Protein AF-A0A9Q1FFG2-F1 (afdb_monomer)

Solvent-accessible surface area (backbone atoms only — not comparable to full-atom values): 6723 Å² total; per-residue (Å²): 132,82,80,78,76,57,75,93,48,63,95,27,65,47,77,55,95,96,44,76,43,76,48,88,81,50,64,84,66,39,45,83,46,75,47,78,46,80,60,89,63,102,56,95,56,80,68,46,76,49,77,48,76,46,81,53,71,50,70,67,42,81,68,48,77,48,79,46,81,68,80,95,46,75,49,79,48,78,48,54,93,43,44,49,90,76,82,90,86,87,85,79,81,76,83,89,125

pLDDT: mean 89.15, std 11.03, range [36.19, 97.19]

Nearest PDB structures (foldseek):
  5vi4-assembly2_E  TM=5.265E-01  e=1.817E+00  Mus musculus
  5vi4-assembly1_B  TM=5.099E-01  e=2.682E+00  Mus musculus
  8tgv-assembly1_K  TM=5.096E-01  e=7.717E+00  Homo sapiens
  3oq3-assembly1_B  TM=4.346E-01  e=4.945E+00  Ectromelia virus Moscow

Secondary structure (DSSP, 8-state):
-PPPPPGGGTTTEEEETTEEEE-S--GGG-EEEEEEE---SSS--PPEEEEEEE---PPPPPPEEEEEEETTEEEEEEE-SS-SS-------PPP--

Mean predicted aligned error: 7.39 Å

Sequence (97 aa):
MFSEVREQYKGRISIGNNSVWLNKLHLSDSGLYQVKIDRRSGGFKPPEYTDFHLQVFEPVSKPNITTENLGDNVSLSCFSSQGSEVTYSWETLPPLW

Structure (mmCIF, N/CA/C/O backbone):
data_AF-A0A9Q1FFG2-F1
#
_entry.id   AF-A0A9Q1FFG2-F1
#
loop_
_atom_site.group_PDB
_atom_site.id
_atom_site.type_symbol
_atom_site.label_atom_id
_atom_site.label_alt_id
_atom_site.label_comp_id
_atom_site.label_asym_id
_atom_site.label_entity_id
_atom_site.label_seq_id
_atom_site.pdbx_PDB_ins_code
_atom_site.Cartn_x
_atom_site.Cartn_y
_atom_site.Cartn_z
_atom_site.occupancy
_atom_site.B_iso_or_equiv
_atom_site.auth_seq_id
_atom_site.auth_comp_id
_atom_site.auth_asym_id
_atom_site.auth_atom_id
_atom_site.pdbx_PDB_model_num
ATOM 1 N N . MET A 1 1 ? 17.815 -6.626 -26.539 1.00 36.19 1 MET A N 1
ATOM 2 C CA . MET A 1 1 ? 17.236 -7.685 -25.691 1.00 36.19 1 MET A CA 1
ATOM 3 C C . MET A 1 1 ? 16.157 -7.021 -24.855 1.00 36.19 1 MET A C 1
ATOM 5 O O . MET A 1 1 ? 16.491 -6.145 -24.070 1.00 36.19 1 MET A O 1
ATOM 9 N N . PHE A 1 2 ? 14.878 -7.288 -25.129 1.00 44.56 2 PHE A N 1
ATOM 10 C CA . PHE A 1 2 ? 13.795 -6.772 -24.289 1.00 44.56 2 PHE A CA 1
ATOM 11 C C . PHE A 1 2 ? 13.895 -7.498 -22.947 1.00 44.56 2 PHE A C 1
ATOM 13 O O . PHE A 1 2 ? 13.989 -8.723 -22.937 1.00 44.56 2 PHE A O 1
ATOM 20 N N . SER A 1 3 ? 13.982 -6.762 -21.841 1.00 58.50 3 SER A N 1
ATOM 21 C CA . SER A 1 3 ? 13.958 -7.362 -20.508 1.00 58.50 3 SER A CA 1
ATOM 22 C C . SER A 1 3 ? 12.655 -8.138 -20.355 1.00 58.50 3 SER A C 1
ATOM 24 O O . SER A 1 3 ? 11.579 -7.578 -20.571 1.00 58.50 3 SER A O 1
ATOM 26 N N . GLU A 1 4 ? 12.757 -9.419 -20.025 1.00 71.81 4 GLU A N 1
ATOM 27 C CA . GLU A 1 4 ? 11.603 -10.275 -19.792 1.00 71.81 4 GLU A CA 1
ATOM 28 C C . GLU A 1 4 ? 10.771 -9.701 -18.639 1.00 71.81 4 GLU A C 1
ATOM 30 O O . GLU A 1 4 ? 11.293 -9.385 -17.565 1.00 71.81 4 GLU A O 1
ATOM 35 N N . VAL A 1 5 ? 9.477 -9.488 -18.883 1.00 78.50 5 VAL A N 1
ATOM 36 C CA . VAL A 1 5 ? 8.557 -9.041 -17.835 1.00 78.50 5 VAL A CA 1
ATOM 37 C C . VAL A 1 5 ? 8.450 -10.180 -16.831 1.00 78.50 5 VAL A C 1
ATOM 39 O O . VAL A 1 5 ? 8.070 -11.285 -17.209 1.00 78.50 5 VAL A O 1
ATOM 42 N N . ARG A 1 6 ? 8.772 -9.921 -15.556 1.00 86.44 6 ARG A N 1
ATOM 43 C CA . ARG A 1 6 ? 8.617 -10.935 -14.502 1.00 86.44 6 ARG A CA 1
ATOM 44 C C . ARG A 1 6 ? 7.186 -11.468 -14.522 1.00 86.44 6 ARG A C 1
ATOM 46 O O . ARG A 1 6 ? 6.247 -10.676 -14.602 1.00 86.44 6 ARG A O 1
ATOM 53 N N . GLU A 1 7 ? 7.024 -12.783 -14.392 1.00 89.94 7 GLU A N 1
ATOM 54 C CA . GLU A 1 7 ? 5.718 -13.452 -14.504 1.00 89.94 7 GLU A CA 1
ATOM 55 C C . GLU A 1 7 ? 4.643 -12.826 -13.599 1.00 89.94 7 GLU A C 1
ATOM 57 O O . GLU A 1 7 ? 3.509 -12.637 -14.030 1.00 89.94 7 GLU A O 1
ATOM 62 N N . GLN A 1 8 ? 5.012 -12.366 -12.399 1.00 92.25 8 GLN A N 1
ATOM 63 C CA . GLN A 1 8 ? 4.105 -11.669 -11.475 1.00 92.25 8 GLN A CA 1
ATOM 64 C C . GLN A 1 8 ? 3.446 -10.394 -12.044 1.00 92.25 8 GLN A C 1
ATOM 66 O O . GLN A 1 8 ? 2.387 -9.989 -11.567 1.00 92.25 8 GLN A O 1
ATOM 71 N N . TYR A 1 9 ? 4.038 -9.742 -13.050 1.00 93.00 9 TYR A N 1
ATOM 72 C CA . TYR A 1 9 ? 3.533 -8.501 -13.658 1.00 93.00 9 TYR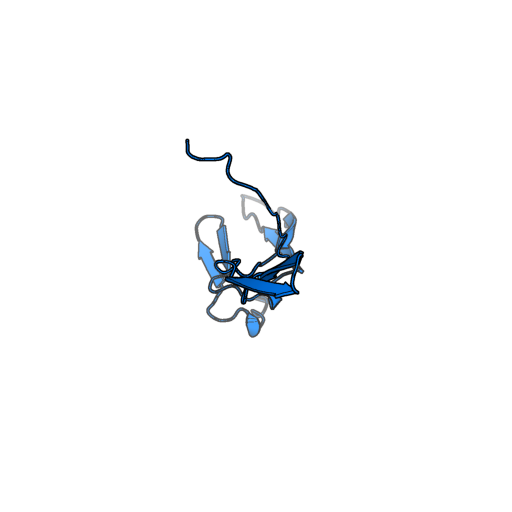 A CA 1
ATOM 73 C C . TYR A 1 9 ? 2.865 -8.720 -15.022 1.00 93.00 9 TYR A C 1
ATOM 75 O O . TYR A 1 9 ? 2.354 -7.780 -15.640 1.00 93.00 9 TYR A O 1
ATOM 83 N N . LYS A 1 10 ? 2.856 -9.958 -15.517 1.00 92.19 10 LYS A N 1
ATOM 84 C CA . LYS A 1 10 ? 2.316 -10.300 -16.831 1.00 92.19 10 LYS A CA 1
ATOM 85 C C . LYS A 1 10 ? 0.827 -9.961 -16.916 1.00 92.19 10 LYS A C 1
ATOM 87 O O . LYS A 1 10 ? 0.047 -10.280 -16.026 1.00 92.19 10 LYS A O 1
ATOM 92 N N . GLY A 1 11 ? 0.434 -9.258 -17.981 1.00 93.69 11 GLY A N 1
ATOM 93 C CA . GLY A 1 11 ? -0.951 -8.806 -18.185 1.00 93.69 11 GLY A CA 1
ATOM 94 C C . GLY A 1 11 ? -1.421 -7.683 -17.249 1.00 93.69 11 GLY A C 1
ATOM 95 O O . GLY A 1 11 ? -2.587 -7.296 -17.312 1.00 93.69 11 GLY A O 1
ATOM 96 N N . ARG A 1 12 ? -0.540 -7.151 -16.391 1.00 96.31 12 ARG A N 1
ATOM 97 C CA . ARG A 1 12 ? -0.841 -6.043 -15.472 1.00 96.31 12 ARG A CA 1
ATOM 98 C C . ARG A 1 12 ? -0.168 -4.732 -15.872 1.00 96.31 12 ARG A C 1
ATOM 100 O O . ARG A 1 12 ? -0.626 -3.675 -15.452 1.00 96.31 12 ARG A O 1
ATOM 107 N N . ILE A 1 13 ? 0.860 -4.776 -16.717 1.00 93.19 13 ILE A N 1
ATOM 108 C CA . ILE A 1 13 ? 1.569 -3.582 -17.191 1.00 93.19 13 ILE A CA 1
ATOM 109 C C . ILE A 1 13 ? 0.875 -2.963 -18.406 1.00 93.19 13 ILE A C 1
ATOM 111 O O . ILE A 1 13 ? 0.530 -3.654 -19.364 1.00 93.19 13 ILE A O 1
ATOM 115 N N . SER A 1 14 ? 0.718 -1.642 -18.394 1.00 92.25 14 SER A N 1
ATOM 116 C CA . SER A 1 14 ? 0.333 -0.843 -19.561 1.00 92.25 14 SER A CA 1
ATOM 117 C C . SER A 1 14 ? 1.322 0.303 -19.743 1.00 92.25 14 SER A C 1
ATOM 119 O O . SER A 1 14 ? 1.796 0.871 -18.764 1.00 92.25 14 SER A O 1
ATOM 121 N N . ILE A 1 15 ? 1.647 0.641 -20.990 1.00 87.94 15 ILE A N 1
ATOM 122 C CA . ILE A 1 15 ? 2.575 1.726 -21.329 1.00 87.94 15 ILE A CA 1
ATOM 123 C C . ILE A 1 15 ? 1.857 2.671 -22.289 1.00 87.94 15 ILE A C 1
ATOM 125 O O . ILE A 1 15 ? 1.203 2.223 -23.228 1.00 87.94 15 ILE A O 1
ATOM 129 N N . GLY A 1 16 ? 1.971 3.971 -22.049 1.00 86.31 16 GLY A N 1
ATOM 130 C CA . GLY A 1 16 ? 1.351 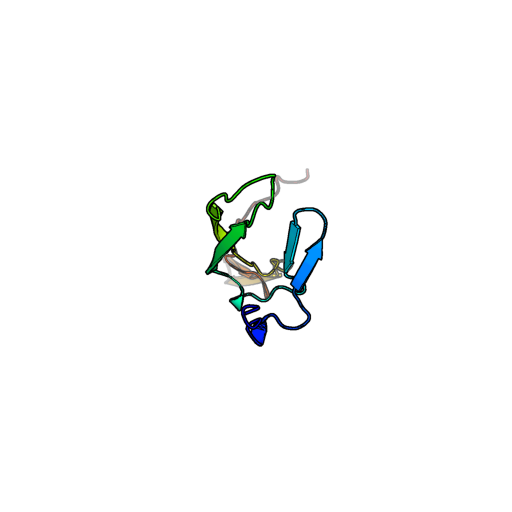5.018 -22.861 1.00 86.31 16 GLY A CA 1
ATOM 131 C C . GLY A 1 16 ? 2.149 6.307 -22.761 1.00 86.31 16 GLY A C 1
ATOM 132 O O . GLY A 1 16 ? 3.297 6.271 -22.322 1.00 86.31 16 GLY A O 1
ATOM 133 N N . ASN A 1 17 ? 1.562 7.434 -23.179 1.00 84.44 17 ASN A N 1
ATOM 134 C CA . ASN A 1 17 ? 2.247 8.731 -23.271 1.00 84.44 17 ASN A CA 1
ATOM 135 C C . ASN A 1 17 ? 3.020 9.080 -21.988 1.00 84.44 17 ASN A C 1
ATOM 137 O O . ASN A 1 17 ? 2.461 9.580 -21.014 1.00 84.44 17 ASN A O 1
ATOM 141 N N . ASN A 1 18 ? 4.323 8.801 -22.023 1.00 81.62 18 ASN A N 1
ATOM 142 C CA . ASN A 1 18 ? 5.302 9.014 -20.961 1.00 81.62 18 ASN A CA 1
ATOM 143 C C . ASN A 1 18 ? 4.916 8.417 -19.595 1.00 81.62 18 ASN A C 1
ATOM 145 O O . ASN A 1 18 ? 5.361 8.915 -18.566 1.00 81.62 18 ASN A O 1
ATOM 149 N N . SER A 1 19 ? 4.092 7.368 -19.577 1.00 87.25 19 SER A N 1
ATOM 150 C CA . SER A 1 19 ? 3.581 6.756 -18.348 1.00 87.25 19 SER A CA 1
ATOM 151 C C . SER A 1 19 ? 3.602 5.234 -18.430 1.00 87.25 19 SER A C 1
ATOM 153 O O . SER A 1 19 ? 3.388 4.647 -19.494 1.00 87.25 19 SER A O 1
ATOM 155 N N . VAL A 1 20 ? 3.841 4.604 -17.281 1.00 87.94 20 VAL A N 1
ATOM 156 C CA . VAL A 1 20 ? 3.750 3.157 -17.077 1.00 87.94 20 VAL A CA 1
ATOM 157 C C . VAL A 1 20 ? 2.755 2.915 -15.952 1.00 87.94 20 VAL A C 1
ATOM 159 O O . VAL A 1 20 ? 2.882 3.496 -14.878 1.00 87.94 20 VAL A O 1
ATOM 162 N N . TRP A 1 21 ? 1.775 2.054 -16.196 1.00 92.25 21 TRP A N 1
ATOM 163 C CA . TRP A 1 21 ? 0.760 1.679 -15.219 1.00 92.25 21 TRP A CA 1
ATOM 164 C C . TRP A 1 21 ? 0.934 0.220 -14.817 1.00 92.25 21 TRP A C 1
ATOM 166 O O . TRP A 1 21 ? 1.058 -0.650 -15.680 1.00 92.25 21 TRP A O 1
ATOM 176 N N . LEU A 1 22 ? 0.893 -0.040 -13.511 1.00 94.38 22 LEU A N 1
ATOM 177 C CA . LEU A 1 22 ? 0.735 -1.372 -12.938 1.00 94.38 22 LEU A CA 1
ATOM 178 C C . LEU A 1 22 ? -0.712 -1.515 -12.453 1.00 94.38 22 LEU A C 1
ATOM 180 O O . LEU A 1 22 ? -1.113 -0.924 -11.455 1.00 94.38 22 LEU A O 1
ATOM 184 N N . ASN A 1 23 ? -1.508 -2.271 -13.199 1.00 95.56 23 ASN A N 1
ATOM 185 C CA . ASN A 1 23 ? -2.922 -2.500 -12.925 1.00 95.56 23 ASN A CA 1
ATOM 186 C C . ASN A 1 23 ? -3.113 -3.682 -11.970 1.00 95.56 23 ASN A C 1
ATOM 188 O O . ASN A 1 23 ? -2.265 -4.569 -11.904 1.00 95.56 23 ASN A O 1
ATOM 192 N N . LYS A 1 24 ? -4.275 -3.750 -11.302 1.00 95.50 24 LYS A N 1
ATOM 193 C CA . LYS A 1 24 ? -4.631 -4.851 -10.384 1.00 95.50 24 LYS A CA 1
ATOM 194 C C . LYS A 1 24 ? -3.512 -5.081 -9.357 1.00 95.50 24 LYS A C 1
ATOM 196 O O . LYS A 1 24 ? -2.823 -6.099 -9.394 1.00 95.50 24 LYS A O 1
ATOM 201 N N . LEU A 1 25 ? -3.274 -4.067 -8.527 1.00 95.69 25 LEU A N 1
ATOM 202 C CA . LEU A 1 25 ? -2.227 -4.096 -7.509 1.00 95.69 25 LEU A CA 1
ATOM 203 C C . LEU A 1 25 ? -2.490 -5.197 -6.476 1.00 95.69 25 LEU A C 1
ATOM 205 O O . LEU A 1 25 ? -3.631 -5.443 -6.088 1.00 95.69 25 LEU A O 1
ATOM 209 N N . HIS A 1 26 ? -1.410 -5.814 -6.015 1.00 95.25 26 HIS A N 1
ATOM 210 C CA . HIS A 1 26 ? -1.364 -6.729 -4.883 1.00 95.25 26 HIS A CA 1
ATOM 211 C C . HIS A 1 26 ? -0.490 -6.123 -3.779 1.00 95.25 26 HIS A C 1
ATOM 213 O O . HIS A 1 26 ? 0.435 -5.369 -4.069 1.00 95.25 26 HIS A O 1
ATOM 219 N N . LEU A 1 27 ? -0.715 -6.494 -2.514 1.00 95.50 27 LEU A N 1
ATOM 220 C CA . LEU A 1 27 ? 0.127 -6.033 -1.395 1.00 95.50 27 LEU A CA 1
ATOM 221 C C . LEU A 1 27 ? 1.615 -6.361 -1.609 1.00 95.50 27 LEU A C 1
ATOM 223 O O . LEU A 1 27 ? 2.488 -5.558 -1.282 1.00 95.50 27 LEU A O 1
ATOM 227 N N . SER A 1 28 ? 1.898 -7.506 -2.241 1.00 95.19 28 SER A N 1
ATOM 228 C CA . SER A 1 28 ? 3.247 -7.953 -2.610 1.00 95.19 28 SER A CA 1
ATOM 229 C C . SER A 1 28 ? 3.909 -7.132 -3.721 1.00 95.19 28 SER A C 1
ATOM 231 O O . SER A 1 28 ? 5.073 -7.371 -4.027 1.00 95.19 28 SER A O 1
ATOM 233 N N . ASP A 1 29 ? 3.186 -6.207 -4.358 1.00 96.38 29 ASP A N 1
ATOM 234 C CA . ASP A 1 29 ? 3.783 -5.264 -5.305 1.00 96.38 29 ASP A CA 1
ATOM 235 C C . ASP A 1 29 ? 4.506 -4.116 -4.589 1.00 96.38 29 ASP A C 1
ATOM 237 O O . ASP A 1 29 ? 5.214 -3.363 -5.255 1.00 96.38 29 ASP A O 1
ATOM 241 N N . SER A 1 30 ? 4.364 -3.971 -3.267 1.00 96.94 30 SER A N 1
ATOM 242 C CA . SER A 1 30 ? 5.096 -2.959 -2.501 1.00 96.94 30 SER A CA 1
ATOM 243 C C . SER A 1 30 ? 6.606 -3.210 -2.544 1.00 96.94 30 SER A C 1
ATOM 245 O O . SER A 1 30 ? 7.062 -4.351 -2.452 1.00 96.94 30 SER A O 1
ATOM 247 N N . GLY A 1 31 ? 7.397 -2.149 -2.677 1.00 96.38 31 GLY A N 1
ATOM 248 C CA . GLY A 1 31 ? 8.852 -2.233 -2.708 1.00 96.38 31 GLY A CA 1
ATOM 249 C C . GLY A 1 31 ? 9.524 -1.135 -3.524 1.00 96.38 31 GLY A C 1
ATOM 250 O O . GLY A 1 31 ? 8.899 -0.177 -3.979 1.00 96.38 31 GLY A O 1
ATOM 251 N N . LEU A 1 32 ? 10.837 -1.287 -3.706 1.00 96.31 32 LEU A N 1
ATOM 252 C CA . LEU A 1 32 ? 11.660 -0.373 -4.493 1.00 96.31 32 LEU A CA 1
ATOM 253 C C . LEU A 1 32 ? 11.589 -0.725 -5.985 1.00 96.31 32 LEU A C 1
ATOM 255 O O . LEU A 1 32 ? 11.887 -1.853 -6.381 1.00 96.31 32 LEU A O 1
ATOM 259 N N . TYR A 1 33 ? 11.251 0.264 -6.805 1.00 93.56 33 TYR A N 1
ATOM 260 C CA . TYR A 1 33 ? 11.227 0.178 -8.260 1.00 93.56 33 TYR A CA 1
ATOM 261 C C . TYR A 1 33 ? 12.229 1.158 -8.858 1.00 93.56 33 TYR A C 1
ATOM 263 O O . TYR A 1 33 ? 12.463 2.232 -8.311 1.00 93.56 33 TYR A O 1
ATOM 271 N N . GLN A 1 34 ? 12.771 0.796 -10.018 1.00 91.81 34 GLN A N 1
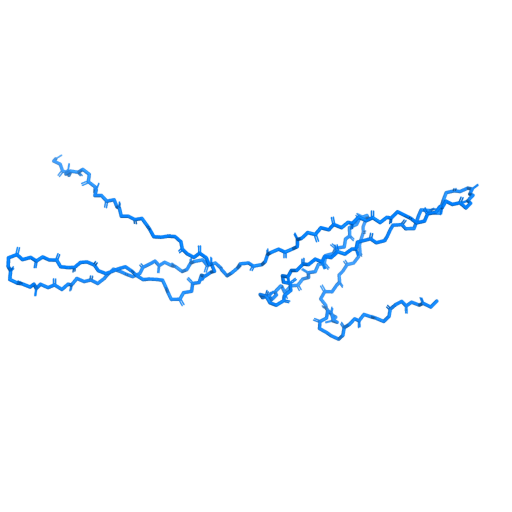ATOM 272 C CA . GLN A 1 34 ? 13.634 1.652 -10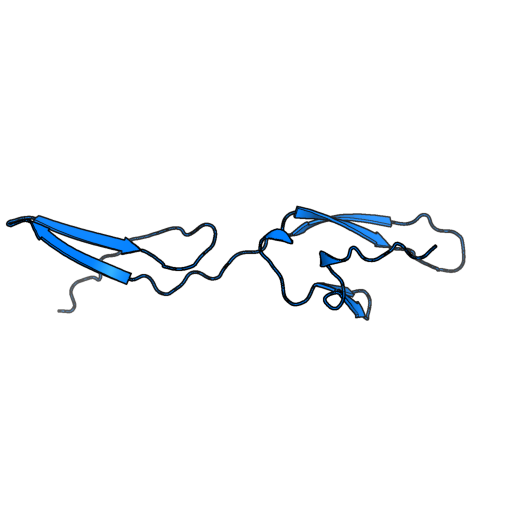.822 1.00 91.81 34 GLN A CA 1
ATOM 273 C C . GLN A 1 34 ? 13.041 1.801 -12.222 1.00 91.81 34 GLN A C 1
ATOM 275 O O . GLN A 1 34 ? 12.760 0.809 -12.899 1.00 91.81 34 GLN A O 1
ATOM 280 N N . VAL A 1 35 ? 12.868 3.042 -12.672 1.00 88.06 35 VAL A N 1
ATOM 281 C CA . VAL A 1 35 ? 12.486 3.372 -14.049 1.00 88.06 35 VAL A CA 1
ATOM 282 C C . VAL A 1 35 ? 13.736 3.703 -14.840 1.00 88.06 35 VAL A C 1
ATOM 284 O O . VAL A 1 35 ? 14.534 4.533 -14.414 1.00 88.06 35 VAL A O 1
ATOM 287 N N . LYS A 1 36 ? 13.868 3.101 -16.023 1.00 88.31 36 LYS A N 1
ATOM 288 C CA . LYS A 1 36 ? 14.879 3.463 -17.016 1.00 88.31 36 LYS A CA 1
ATOM 289 C C . LYS A 1 36 ? 14.237 4.277 -18.138 1.00 88.31 36 LYS A C 1
ATOM 291 O O . LYS A 1 36 ? 13.304 3.805 -18.786 1.00 88.31 36 LYS A O 1
ATOM 296 N N . ILE A 1 37 ? 14.760 5.471 -18.397 1.00 85.31 37 ILE A N 1
ATOM 297 C CA . ILE A 1 37 ? 14.272 6.389 -19.429 1.00 85.31 37 ILE A CA 1
ATOM 298 C C . ILE A 1 37 ? 15.321 6.499 -20.539 1.00 85.31 37 ILE A C 1
ATOM 300 O O . ILE A 1 37 ? 16.356 7.149 -20.389 1.00 85.31 37 ILE A O 1
ATOM 304 N N . ASP A 1 38 ? 15.026 5.885 -21.684 1.00 83.25 38 ASP A N 1
ATOM 305 C CA . ASP A 1 38 ? 15.855 5.946 -22.890 1.00 83.25 38 ASP A CA 1
ATOM 306 C C . ASP A 1 38 ? 15.378 7.091 -23.811 1.00 83.25 38 ASP A C 1
ATOM 308 O O . ASP A 1 38 ? 14.420 6.935 -24.573 1.00 83.25 38 ASP A O 1
ATOM 312 N N . ARG A 1 39 ? 16.034 8.263 -23.773 1.00 78.88 39 ARG A N 1
ATOM 313 C CA . ARG A 1 39 ? 15.689 9.395 -24.659 1.00 78.88 39 ARG A CA 1
ATOM 314 C C . ARG A 1 39 ? 16.438 9.324 -25.986 1.00 78.88 39 ARG A C 1
ATOM 316 O O . ARG A 1 39 ? 17.641 9.562 -26.050 1.00 78.88 39 ARG A O 1
ATOM 323 N N . ARG A 1 40 ? 15.710 9.082 -27.078 1.00 70.88 40 ARG A N 1
ATOM 324 C CA . ARG A 1 40 ? 16.267 9.069 -28.437 1.00 70.88 40 ARG A CA 1
ATOM 325 C C . ARG A 1 40 ? 16.096 10.447 -29.096 1.00 70.88 40 ARG A C 1
ATOM 327 O O . ARG A 1 40 ? 15.182 10.649 -29.882 1.00 70.88 40 ARG A O 1
ATOM 334 N N . SER A 1 41 ? 16.950 11.414 -28.752 1.00 68.12 41 SER A N 1
ATOM 335 C CA . SER A 1 41 ? 16.966 12.746 -29.388 1.00 68.12 41 SER A CA 1
ATOM 336 C C . SER A 1 41 ? 18.318 13.008 -30.056 1.00 68.12 41 SER A C 1
ATOM 338 O O . SER A 1 41 ? 19.288 13.222 -29.336 1.00 68.12 41 SER A O 1
ATOM 340 N N . GLY A 1 42 ? 18.382 12.999 -31.394 1.00 61.12 42 GLY A N 1
ATOM 341 C CA . GLY A 1 42 ? 19.465 13.578 -32.218 1.00 61.12 42 GLY A CA 1
ATOM 342 C C . GLY A 1 42 ? 20.930 13.229 -31.892 1.00 61.12 42 GLY A C 1
ATOM 343 O O . GLY A 1 42 ? 21.818 13.914 -32.381 1.00 61.12 42 GLY A O 1
ATOM 344 N N . GLY A 1 43 ? 21.192 12.216 -31.062 1.00 73.75 43 GLY A N 1
ATOM 345 C CA . GLY A 1 43 ? 22.512 11.847 -30.548 1.00 73.75 43 GLY A CA 1
ATOM 346 C C . GLY A 1 43 ? 22.405 10.792 -29.439 1.00 73.75 43 GLY A C 1
ATOM 347 O O . GLY A 1 43 ? 21.306 10.484 -28.970 1.00 73.75 43 GLY A O 1
ATOM 348 N N . PHE A 1 44 ? 23.539 10.216 -29.028 1.00 74.38 44 PHE A N 1
ATOM 349 C CA . PHE A 1 44 ? 23.582 9.291 -27.893 1.00 74.38 44 PHE A CA 1
ATOM 350 C C . PHE A 1 44 ? 23.465 10.082 -26.587 1.00 74.38 44 PHE A C 1
ATOM 352 O O . PHE A 1 44 ? 24.326 10.902 -26.274 1.00 74.38 44 PHE A O 1
ATOM 359 N N . LYS A 1 45 ? 22.399 9.835 -25.824 1.00 80.81 45 LYS A N 1
ATOM 360 C CA . LYS A 1 45 ? 22.271 10.287 -24.437 1.00 80.81 45 LYS A CA 1
ATOM 361 C C . LYS A 1 45 ? 22.306 9.060 -23.530 1.00 80.81 45 LYS A C 1
ATOM 363 O O . LYS A 1 45 ? 21.681 8.056 -23.883 1.00 80.81 45 LYS A O 1
ATOM 368 N N . PRO A 1 46 ? 23.026 9.112 -22.396 1.00 83.50 46 PRO A N 1
ATOM 369 C CA . PRO A 1 46 ? 22.975 8.028 -21.432 1.00 83.50 46 PRO A CA 1
ATOM 370 C C . PRO A 1 46 ? 21.534 7.855 -20.921 1.00 83.50 46 PRO A C 1
ATOM 372 O O . PRO A 1 46 ? 20.794 8.840 -20.841 1.00 83.50 46 PRO A O 1
ATOM 375 N N . PRO A 1 47 ? 21.121 6.619 -20.600 1.00 87.81 47 PRO A N 1
ATOM 376 C CA . PRO A 1 47 ? 19.837 6.380 -19.962 1.00 87.81 47 PRO A CA 1
ATO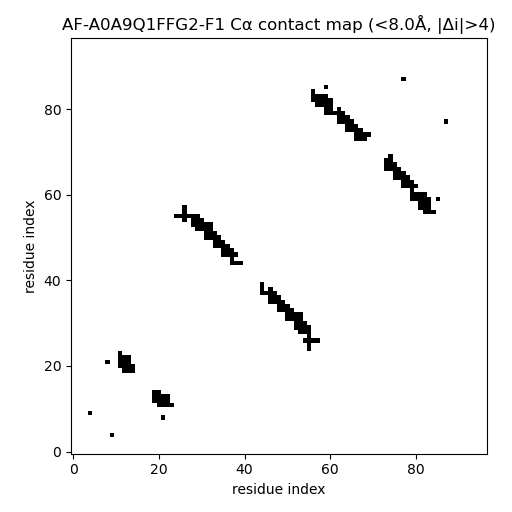M 377 C C . PRO A 1 47 ? 19.767 7.083 -18.611 1.00 87.81 47 PRO A C 1
ATOM 379 O O . PRO A 1 47 ? 20.732 7.076 -17.846 1.00 87.81 47 PRO A O 1
ATOM 382 N N . GLU A 1 48 ? 18.605 7.649 -18.314 1.00 89.31 48 GLU A N 1
ATOM 383 C CA . GLU A 1 48 ? 18.302 8.168 -16.985 1.00 89.31 48 GLU A CA 1
ATOM 384 C C . GLU A 1 48 ? 17.622 7.089 -16.153 1.00 89.31 48 GLU A C 1
ATOM 386 O O . GLU A 1 48 ? 16.811 6.315 -16.668 1.00 89.31 48 GLU A O 1
ATOM 391 N N . TYR A 1 49 ? 17.955 7.057 -14.867 1.00 90.75 49 TYR A N 1
ATOM 392 C CA . TYR A 1 49 ? 17.364 6.146 -13.900 1.00 90.75 49 TYR A CA 1
ATOM 393 C C . TYR A 1 49 ? 16.674 6.953 -12.811 1.00 90.75 49 TYR A C 1
ATOM 395 O O . TYR A 1 49 ? 17.171 7.994 -12.379 1.00 90.75 49 TYR A O 1
ATOM 403 N N . THR A 1 50 ? 15.510 6.492 -12.380 1.00 90.88 50 THR A N 1
ATOM 404 C CA . THR A 1 50 ? 14.780 7.095 -11.267 1.00 90.88 50 THR A CA 1
ATOM 405 C C . THR A 1 50 ? 14.220 5.992 -10.399 1.00 90.88 50 THR A C 1
ATOM 407 O O . THR A 1 50 ? 13.462 5.149 -10.880 1.00 90.88 50 THR A O 1
ATOM 410 N N . ASP A 1 51 ? 14.593 6.023 -9.127 1.00 94.44 51 ASP A N 1
ATOM 411 C CA . ASP A 1 51 ? 14.112 5.078 -8.135 1.00 94.44 51 ASP A CA 1
ATOM 412 C C . ASP A 1 51 ? 12.897 5.662 -7.413 1.00 94.44 51 ASP A C 1
ATOM 414 O O . ASP A 1 51 ? 12.842 6.860 -7.123 1.00 94.44 51 ASP A O 1
ATOM 418 N N . PHE A 1 52 ? 11.916 4.818 -7.114 1.00 93.56 52 PHE A N 1
ATOM 419 C CA . PHE A 1 52 ? 10.756 5.194 -6.316 1.00 93.56 52 PHE A CA 1
ATOM 420 C C . PHE A 1 52 ? 10.264 4.006 -5.489 1.00 93.56 52 PHE A C 1
ATOM 422 O O . PHE A 1 52 ? 10.430 2.847 -5.873 1.00 93.56 52 PHE A O 1
ATOM 429 N N . HIS A 1 53 ? 9.659 4.297 -4.339 1.00 96.44 53 HIS A N 1
ATOM 430 C CA . HIS A 1 53 ? 9.053 3.281 -3.488 1.00 96.44 53 HIS A CA 1
ATOM 431 C C . HIS A 1 53 ? 7.551 3.225 -3.753 1.00 96.44 53 HIS A C 1
ATOM 433 O O . HIS A 1 53 ? 6.862 4.239 -3.644 1.00 96.44 53 HIS A O 1
ATOM 439 N N . LEU A 1 54 ? 7.050 2.046 -4.112 1.00 95.81 54 LEU A N 1
ATOM 440 C CA . LEU A 1 54 ? 5.622 1.780 -4.207 1.00 95.81 54 LEU A CA 1
ATOM 441 C C . LEU A 1 54 ? 5.171 1.138 -2.898 1.00 95.81 54 LEU A C 1
ATOM 443 O O . LEU A 1 54 ? 5.747 0.135 -2.493 1.00 95.81 54 LEU A O 1
ATOM 447 N N . GLN A 1 55 ? 4.132 1.683 -2.274 1.00 97.19 55 GLN A N 1
ATOM 448 C CA . GLN A 1 55 ? 3.471 1.068 -1.126 1.00 97.19 55 GLN A CA 1
ATOM 449 C C . GLN A 1 55 ? 2.003 0.839 -1.482 1.00 97.19 55 GLN A C 1
ATOM 451 O O . GLN A 1 55 ? 1.31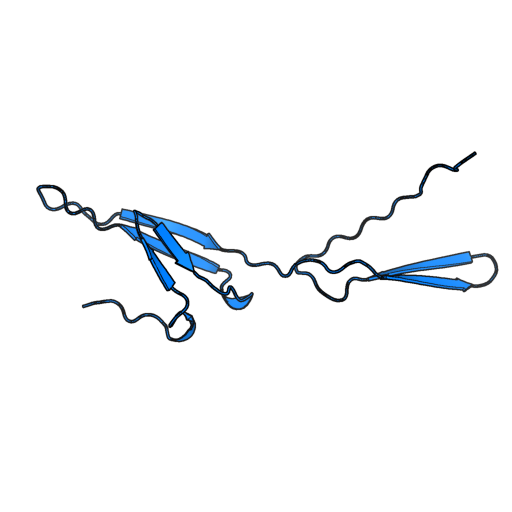2 1.761 -1.921 1.00 97.19 55 GLN A O 1
ATOM 456 N N . VAL A 1 56 ? 1.541 -0.398 -1.331 1.00 96.81 56 VAL A N 1
ATOM 457 C CA . VAL A 1 56 ? 0.163 -0.805 -1.610 1.00 96.81 56 VAL A CA 1
ATOM 458 C C . VAL A 1 56 ? -0.522 -1.111 -0.287 1.00 96.81 56 VAL A C 1
ATOM 460 O O . VAL A 1 56 ? -0.023 -1.908 0.501 1.00 96.81 56 VAL A O 1
ATOM 463 N N . PHE A 1 57 ? -1.684 -0.500 -0.071 1.00 96.75 57 PHE A N 1
ATOM 464 C CA . PHE A 1 57 ? -2.484 -0.684 1.134 1.00 96.75 57 PHE A CA 1
ATOM 465 C C . PHE A 1 57 ? -3.818 -1.336 0.796 1.00 96.75 57 PHE A C 1
ATOM 467 O O . PHE A 1 57 ? -4.438 -1.026 -0.224 1.00 96.75 57 PHE A O 1
ATOM 474 N N . GLU A 1 58 ? -4.284 -2.201 1.686 1.00 96.19 58 GLU A N 1
ATOM 475 C CA . GLU A 1 58 ? -5.670 -2.640 1.696 1.00 96.19 58 GLU A CA 1
ATOM 476 C C . GLU A 1 58 ? -6.550 -1.540 2.317 1.00 96.19 58 GLU A C 1
ATOM 478 O O . GLU A 1 58 ? -6.207 -1.021 3.387 1.00 96.19 58 GLU A O 1
ATOM 483 N N . PRO A 1 59 ? -7.678 -1.172 1.681 1.00 95.75 59 PRO A N 1
ATOM 484 C CA . PRO A 1 59 ? -8.632 -0.235 2.258 1.00 95.75 59 PRO A CA 1
ATOM 485 C C . PRO A 1 59 ? -9.156 -0.715 3.611 1.00 95.75 59 PRO A C 1
ATOM 487 O O . PRO A 1 59 ? -9.508 -1.882 3.783 1.00 95.75 59 PRO A O 1
ATOM 490 N N . VAL A 1 60 ? -9.262 0.207 4.565 1.00 96.75 60 VAL A N 1
ATOM 491 C CA . VAL A 1 60 ? -9.807 -0.110 5.886 1.00 96.75 60 VAL A CA 1
ATOM 492 C C . VAL A 1 60 ? -11.315 -0.323 5.776 1.00 96.75 60 VAL A C 1
ATOM 494 O O . VAL A 1 60 ? -12.043 0.547 5.294 1.00 96.75 60 VAL A O 1
ATOM 497 N N . SER A 1 61 ? -11.800 -1.480 6.229 1.00 97.19 61 SER A N 1
ATOM 498 C CA . SER A 1 61 ? -13.241 -1.743 6.293 1.00 97.19 61 SER A CA 1
ATOM 499 C C . SER A 1 61 ? -13.915 -0.860 7.342 1.00 97.19 61 SER A C 1
ATOM 501 O O . SER A 1 61 ? -13.276 -0.451 8.311 1.00 97.19 61 SER A O 1
ATOM 503 N N . LYS A 1 62 ? -15.231 -0.651 7.217 1.00 96.62 62 LYS A N 1
ATOM 504 C CA . LYS A 1 62 ? -16.027 -0.037 8.288 1.00 96.62 62 LYS A CA 1
ATOM 505 C C . LYS A 1 62 ? -15.741 -0.755 9.623 1.00 96.62 62 LYS A C 1
ATOM 507 O O . LYS A 1 62 ? -15.885 -1.981 9.661 1.00 96.62 62 LYS A O 1
ATOM 512 N N . PRO A 1 63 ? -15.364 -0.030 10.691 1.00 95.88 63 PRO A N 1
ATOM 513 C CA . PRO A 1 63 ? -15.094 -0.652 11.976 1.00 95.88 63 PRO A CA 1
ATOM 514 C C . PRO A 1 63 ? -16.381 -1.212 12.583 1.00 95.88 63 PRO A C 1
ATOM 516 O O . PRO A 1 63 ? -17.460 -0.622 12.457 1.00 95.88 63 PRO A O 1
ATOM 519 N N . ASN A 1 64 ? -16.257 -2.347 13.259 1.00 96.25 64 ASN A N 1
ATOM 520 C CA . ASN A 1 64 ? -17.300 -2.915 14.093 1.00 96.25 64 ASN A CA 1
ATOM 521 C C . ASN A 1 64 ? -16.998 -2.600 15.559 1.00 96.25 64 ASN A C 1
ATOM 523 O O . ASN A 1 64 ? -15.881 -2.830 16.026 1.00 96.25 64 ASN A O 1
ATOM 527 N N . ILE A 1 65 ? -18.001 -2.076 16.262 1.00 95.50 65 ILE A N 1
ATOM 528 C CA . ILE A 1 65 ? -17.913 -1.761 17.684 1.00 95.50 65 ILE A CA 1
ATOM 529 C C . ILE A 1 65 ? -18.769 -2.767 18.439 1.00 95.50 65 ILE A C 1
ATOM 531 O O . ILE A 1 65 ? -19.973 -2.866 18.207 1.00 95.50 65 ILE A O 1
ATOM 535 N N . THR A 1 66 ? -18.151 -3.493 19.361 1.00 95.81 66 THR A N 1
ATOM 536 C CA . THR A 1 66 ? -18.847 -4.405 20.269 1.00 95.81 66 THR A CA 1
ATOM 537 C C . THR A 1 66 ? -18.791 -3.872 21.688 1.00 95.81 66 THR A C 1
ATOM 539 O O . THR A 1 66 ? -17.809 -3.249 22.095 1.00 95.81 66 THR A O 1
ATOM 542 N N . THR A 1 67 ? -19.851 -4.137 22.443 1.00 95.56 67 THR A N 1
ATOM 543 C CA . THR A 1 67 ? -20.007 -3.663 23.816 1.00 95.56 67 THR A CA 1
ATOM 544 C C . THR A 1 67 ? -20.118 -4.849 24.755 1.00 95.56 67 THR A C 1
ATOM 546 O O . THR A 1 67 ? -20.924 -5.747 24.510 1.00 95.56 67 THR A O 1
ATOM 549 N N . GLU A 1 68 ? -19.382 -4.818 25.853 1.00 96.62 68 GLU A N 1
ATOM 550 C CA . GLU A 1 68 ? -19.512 -5.787 26.934 1.00 96.62 68 GLU A CA 1
ATOM 551 C C . GLU A 1 68 ? -19.833 -5.053 28.235 1.00 96.62 68 GLU A C 1
ATOM 553 O O . GLU A 1 68 ? -19.173 -4.073 28.592 1.00 96.62 68 GLU A O 1
ATOM 558 N N . ASN A 1 69 ? -20.879 -5.508 28.924 1.00 95.25 69 ASN A N 1
ATOM 559 C CA . ASN A 1 69 ? -21.270 -4.975 30.220 1.00 95.25 69 ASN A CA 1
ATOM 560 C C . ASN A 1 69 ? -20.602 -5.807 31.321 1.00 95.25 69 ASN A C 1
ATOM 562 O O . ASN A 1 69 ? -20.786 -7.021 31.384 1.00 95.25 69 ASN A O 1
ATOM 566 N N . LEU A 1 70 ? -19.836 -5.139 32.179 1.00 93.00 70 LEU A N 1
ATOM 567 C CA . LEU A 1 70 ? -19.069 -5.733 33.270 1.00 93.00 70 LEU A CA 1
ATOM 568 C C . LEU A 1 70 ? -19.577 -5.207 34.625 1.00 93.00 70 LEU A C 1
ATOM 570 O O . LEU A 1 70 ? -18.790 -4.892 35.518 1.00 93.00 70 LEU A O 1
ATOM 574 N N . GLY A 1 71 ? -20.900 -5.069 34.759 1.00 92.06 71 GLY A N 1
ATOM 575 C CA . GLY A 1 71 ? -21.558 -4.471 35.918 1.00 92.06 71 GLY A CA 1
ATOM 576 C C . GLY A 1 71 ? -21.534 -2.947 35.838 1.00 92.06 71 GLY A C 1
ATOM 577 O O . GLY A 1 71 ? -22.209 -2.357 34.997 1.00 92.06 71 GLY A O 1
ATOM 578 N N . ASP A 1 72 ? -20.738 -2.314 36.700 1.00 94.25 72 ASP A N 1
ATOM 579 C CA . ASP A 1 72 ? -20.617 -0.849 36.755 1.00 94.25 72 ASP A CA 1
ATOM 580 C C . ASP A 1 72 ? -19.763 -0.272 35.609 1.00 94.25 72 ASP A C 1
ATOM 582 O O . ASP A 1 72 ? -19.788 0.931 35.353 1.00 94.25 72 ASP A O 1
ATOM 586 N N . ASN A 1 73 ? -19.015 -1.126 34.902 1.00 95.56 73 ASN A N 1
ATOM 587 C CA . ASN A 1 73 ? -18.142 -0.741 33.797 1.00 95.56 73 ASN A CA 1
ATOM 588 C C . ASN A 1 73 ? -18.677 -1.247 32.452 1.00 95.56 73 ASN A C 1
ATOM 590 O O . ASN A 1 73 ? -19.238 -2.340 32.356 1.00 95.56 73 ASN A O 1
ATOM 594 N N . VAL A 1 74 ? -18.421 -0.481 31.389 1.00 94.31 74 VAL A N 1
ATOM 595 C CA . VAL A 1 74 ? -18.668 -0.892 30.000 1.00 94.31 74 VAL A CA 1
ATOM 596 C C . VAL A 1 74 ? -17.341 -0.946 29.259 1.00 94.31 74 VAL A C 1
ATOM 598 O O . VAL A 1 74 ? -16.581 0.021 29.266 1.00 94.31 74 VAL A O 1
ATOM 601 N N . SER A 1 75 ? -17.074 -2.072 28.601 1.00 95.25 75 SER A N 1
ATOM 602 C CA . SER A 1 75 ? -15.940 -2.227 27.695 1.00 95.25 75 SER A CA 1
ATOM 603 C C . SER A 1 75 ? -16.411 -2.070 26.252 1.00 95.25 75 SER A C 1
ATOM 605 O O . SER A 1 75 ? -17.375 -2.714 25.830 1.00 95.25 75 SER A O 1
ATOM 607 N N . LEU A 1 76 ? -15.734 -1.207 25.492 1.00 95.19 76 LEU A N 1
ATOM 608 C CA . LEU A 1 76 ? -15.953 -1.026 24.059 1.00 95.19 76 LEU A CA 1
ATOM 609 C C . LEU A 1 76 ? -14.746 -1.580 23.307 1.00 95.19 76 LEU A C 1
ATOM 611 O O . LEU A 1 76 ? -13.612 -1.181 23.558 1.00 95.19 76 LEU A O 1
ATOM 615 N N . SER A 1 77 ? -14.992 -2.482 22.364 1.00 95.31 77 SER A N 1
ATOM 616 C CA . SER A 1 77 ? -13.964 -2.990 21.453 1.00 95.31 77 SER A CA 1
ATOM 617 C C . SER A 1 77 ? -14.265 -2.513 20.042 1.00 95.31 77 SER A C 1
ATOM 619 O O . SER A 1 77 ? -15.412 -2.566 19.613 1.00 95.31 77 SER A O 1
ATOM 621 N N . CYS A 1 78 ? -13.243 -2.051 19.325 1.00 95.19 78 CYS A N 1
ATOM 622 C CA . CYS A 1 78 ? -13.341 -1.620 17.934 1.00 95.19 78 CYS A CA 1
ATOM 623 C C . CYS A 1 78 ? -12.368 -2.441 17.099 1.00 95.19 78 CYS A C 1
ATOM 625 O O . CYS A 1 78 ? -11.194 -2.558 17.453 1.00 95.19 78 CYS A O 1
ATOM 627 N N . PHE A 1 79 ? -12.857 -3.014 16.005 1.00 95.12 79 PHE A N 1
ATOM 628 C CA . PHE A 1 79 ? -12.022 -3.764 15.079 1.00 95.12 79 PHE A CA 1
ATOM 629 C C . PHE A 1 79 ? -12.472 -3.569 13.635 1.00 95.12 79 PHE A C 1
ATOM 631 O O . PHE A 1 79 ? -13.661 -3.434 13.346 1.00 95.12 79 PHE A O 1
ATOM 638 N N . SER A 1 80 ? -11.513 -3.615 12.719 1.00 96.75 80 SER A N 1
ATOM 639 C CA . SER A 1 80 ? -11.739 -3.663 11.277 1.00 96.75 80 SER A CA 1
ATOM 640 C C . SER A 1 80 ? -11.322 -5.031 10.747 1.00 96.75 80 SER A C 1
ATOM 642 O O . SER A 1 80 ? -10.268 -5.549 11.103 1.00 96.75 80 SER A O 1
ATOM 644 N N . SER A 1 81 ? -12.157 -5.629 9.899 1.00 95.38 81 SER A N 1
ATOM 645 C CA . SER A 1 81 ? -11.882 -6.938 9.285 1.00 95.38 81 SER A CA 1
ATOM 646 C C . SER A 1 81 ? -10.850 -6.892 8.153 1.00 95.38 81 SER A C 1
ATOM 648 O O . SER A 1 81 ? -10.272 -7.920 7.822 1.00 95.38 81 SER A O 1
ATOM 650 N N . GLN A 1 82 ? -10.655 -5.716 7.551 1.00 95.69 82 GLN A N 1
ATOM 651 C CA . GLN A 1 82 ? -9.709 -5.448 6.465 1.00 95.69 82 GLN A CA 1
ATOM 652 C C . GLN A 1 82 ? -9.007 -4.117 6.723 1.00 95.69 82 GLN A C 1
ATOM 654 O O . GLN A 1 82 ? -9.569 -3.231 7.384 1.00 95.69 82 GLN A O 1
ATOM 659 N N . GLY A 1 83 ? -7.812 -3.972 6.161 1.00 94.94 83 GLY A N 1
ATOM 660 C CA . GLY A 1 83 ? -7.031 -2.745 6.214 1.00 94.94 83 GLY A CA 1
ATOM 661 C C . GLY A 1 83 ? -5.549 -3.003 6.453 1.00 94.94 83 GLY A C 1
ATOM 662 O O . GLY A 1 83 ? -5.164 -3.799 7.308 1.00 94.94 83 GLY A O 1
ATOM 663 N N . SER A 1 84 ? -4.702 -2.285 5.722 1.00 96.25 84 SER A N 1
ATOM 664 C CA . SER A 1 84 ? -3.263 -2.236 5.993 1.00 96.25 84 SER A CA 1
ATOM 665 C C . SER A 1 84 ? -2.937 -1.039 6.882 1.00 96.25 84 SER A C 1
ATOM 667 O O . SER A 1 84 ? -3.420 0.058 6.623 1.00 96.25 84 SER A O 1
ATOM 669 N N . GLU A 1 85 ? -2.116 -1.254 7.914 1.00 94.12 85 GLU A N 1
ATOM 670 C CA . GLU A 1 85 ? -1.627 -0.191 8.815 1.00 94.12 85 GLU A CA 1
ATOM 671 C C . GLU A 1 85 ? -2.754 0.636 9.469 1.00 94.12 85 GLU A C 1
ATOM 673 O O . GLU A 1 85 ? -2.715 1.864 9.548 1.00 94.12 85 GLU A O 1
ATOM 678 N N . VAL A 1 86 ? -3.794 -0.055 9.949 1.00 95.62 86 VAL A N 1
ATOM 679 C CA . VAL A 1 86 ? -4.975 0.584 10.544 1.00 95.62 86 VAL A CA 1
ATOM 680 C C . VAL A 1 86 ? -4.615 1.322 11.834 1.00 95.62 86 VAL A C 1
ATOM 682 O O . VAL A 1 86 ? -4.076 0.736 12.771 1.00 95.62 86 VAL A O 1
ATOM 685 N N . THR A 1 87 ? -4.993 2.597 11.907 1.00 96.50 87 THR A N 1
ATOM 686 C CA . THR A 1 87 ? -4.971 3.392 13.140 1.00 96.50 87 THR A CA 1
ATOM 687 C C . THR A 1 87 ? -6.393 3.538 13.670 1.00 96.50 87 THR A C 1
ATOM 689 O O . THR A 1 87 ? -7.296 3.901 12.919 1.00 96.50 87 THR A O 1
ATOM 692 N N . TYR A 1 88 ? -6.591 3.271 14.961 1.00 95.25 88 TYR A N 1
ATOM 693 C CA . TYR A 1 88 ? -7.887 3.407 15.624 1.00 95.25 88 TYR A CA 1
ATOM 694 C C . TYR A 1 88 ? -7.917 4.666 16.488 1.00 95.25 88 TYR A C 1
ATOM 696 O O . TYR A 1 88 ? -6.995 4.919 17.265 1.00 95.25 88 TYR A O 1
ATOM 704 N N . SER A 1 89 ? -9.002 5.424 16.384 1.00 94.94 89 SER A N 1
ATOM 705 C CA . SER A 1 89 ? -9.303 6.565 17.243 1.00 94.94 89 SER A CA 1
ATOM 706 C C . SER A 1 89 ? -10.716 6.431 17.801 1.00 94.94 89 SER A C 1
ATOM 708 O O . SER A 1 89 ? -11.607 5.878 17.157 1.00 94.94 89 SER A O 1
ATOM 710 N N . TRP A 1 90 ? -10.908 6.936 19.015 1.00 94.12 90 TRP A N 1
ATOM 711 C CA . TRP A 1 90 ? -12.206 6.995 19.674 1.00 94.12 90 TRP A CA 1
ATOM 712 C C . TRP A 1 90 ? -12.588 8.451 19.889 1.00 94.12 90 TRP A C 1
ATOM 714 O O . TRP A 1 90 ? -11.761 9.257 20.315 1.00 94.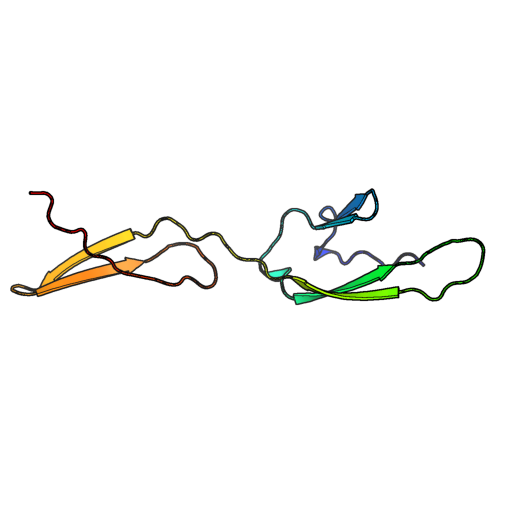12 90 TRP A O 1
ATOM 724 N N . GLU A 1 91 ? -13.848 8.770 19.632 1.00 91.88 91 GLU A N 1
ATOM 725 C CA . GLU A 1 91 ? -14.435 10.070 19.924 1.00 91.88 91 GLU A CA 1
ATOM 726 C C . GLU A 1 91 ? -15.769 9.878 20.641 1.00 91.88 91 GLU A C 1
ATOM 728 O O . GLU A 1 91 ? -16.465 8.880 20.444 1.00 91.88 91 GLU A O 1
ATOM 733 N N . THR A 1 92 ? -16.111 10.831 21.503 1.00 89.62 92 THR A N 1
ATOM 734 C CA . THR A 1 92 ? -17.441 10.900 22.110 1.00 89.62 92 THR A CA 1
ATOM 735 C C . THR A 1 92 ? -18.186 12.038 21.441 1.00 89.62 92 THR A C 1
ATOM 737 O O . THR A 1 92 ? -17.639 13.130 21.275 1.00 89.62 92 THR A O 1
ATOM 740 N N . LEU A 1 93 ? -19.422 11.785 21.016 1.00 84.19 93 LEU A N 1
ATOM 741 C CA . LEU A 1 93 ? -20.262 12.868 20.527 1.00 84.19 93 LEU A CA 1
ATOM 742 C C . LEU A 1 93 ? -20.679 13.739 21.718 1.00 84.19 93 LEU A C 1
ATOM 744 O O . LEU A 1 93 ? -21.020 13.193 22.774 1.00 84.19 93 LEU A O 1
ATOM 748 N N . PRO A 1 94 ? -20.671 15.076 21.573 1.00 83.25 94 PRO A N 1
ATOM 749 C CA . PRO A 1 94 ? -21.279 15.935 22.572 1.00 83.25 94 PRO A CA 1
ATOM 750 C C . PRO A 1 94 ? -22.764 15.571 22.708 1.00 83.25 94 PRO A C 1
ATOM 752 O O . PRO A 1 94 ? -23.381 15.134 21.730 1.00 83.25 94 PRO A O 1
ATOM 755 N N . PRO A 1 95 ? -23.358 15.727 23.900 1.00 79.88 95 PRO A N 1
ATOM 756 C CA . PRO A 1 95 ? -24.738 15.321 24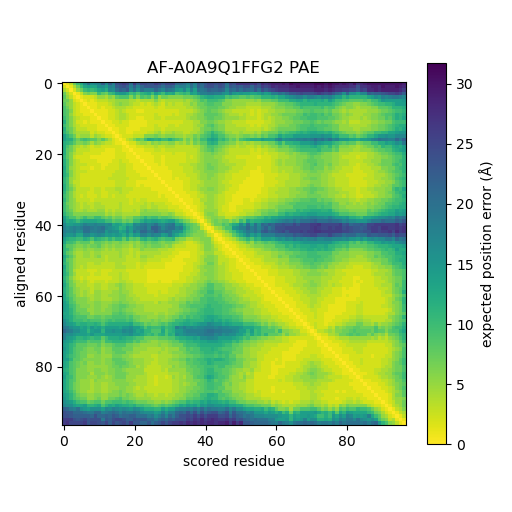.096 1.00 79.88 95 PRO A CA 1
ATOM 757 C C . PRO A 1 95 ? -25.663 16.143 23.192 1.00 79.88 95 PRO A C 1
ATOM 759 O O . PRO A 1 95 ? -25.532 17.365 23.093 1.00 79.88 95 PRO A O 1
ATOM 762 N N . LEU A 1 96 ? -26.578 15.453 22.515 1.00 74.50 96 LEU A N 1
ATOM 763 C CA . LEU A 1 96 ? -27.635 16.067 21.719 1.00 74.50 96 LEU A CA 1
ATOM 764 C C . LEU A 1 96 ? -28.753 16.472 22.688 1.00 74.50 96 LEU A C 1
ATOM 766 O O . LEU A 1 96 ? -29.633 15.663 22.975 1.00 74.50 96 LEU A O 1
ATOM 770 N N . TRP A 1 97 ? -28.648 17.666 23.271 1.00 64.69 97 TRP A N 1
ATOM 771 C CA . TRP A 1 97 ? -29.736 18.275 24.045 1.00 64.69 97 TRP A CA 1
ATOM 772 C C . TRP A 1 97 ? -30.762 18.911 23.108 1.00 64.69 97 TRP A C 1
ATOM 774 O O . TRP A 1 97 ? -30.325 19.633 22.181 1.00 64.69 97 TRP A O 1
#

InterPro domains:
  IPR013783 Immunoglobulin-like fold [G3DSA:2.60.40.10] (2-69)
  IPR015631 CD2/SLAM family receptor [PTHR12080] (6-91)
  IPR036179 Immunoglobulin-like domain superfamily [SSF48726] (12-81)

Organism: Synaphobranchus kaupii (NCBI:txid118154)

Foldseek 3Di:
DPPDDPPVQPPQWDDDDVDIGRHPDDQVVWAKDKDWAQDDDPDDDDIDIDIDTDGDKKDWADWDW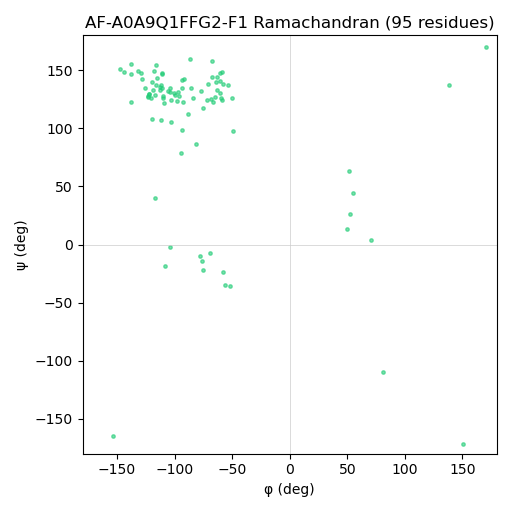DWDDPDVDIDIDIDTPGIDPDDDDDDDDDDPD

Radius of gyration: 24.0 Å; Cα contacts (8 Å, |Δi|>4): 107; chains: 1; bounding box: 53×32×69 Å